Protein AF-A0ABD0N3U8-F1 (afdb_monomer_lite)

Foldseek 3Di:
DCLQVQCLDPDPVSVVVVLVVLLPDALAPPDPVVLVVVLCVVDPHDPDPSSNVSSVVSSVVSNCVRYVD

Sequence (69 aa):
IQVGEFLGDNDRINKEVMYAYVDQMDFQGKDFVPALRMFLEGFRLPGEAQKIDRLMEKFAARYLECNQG

Organism: Cirrhinus mrigala (NCBI:txid683832)

InterPro domains:
  IPR000904 Sec7 domain [PF01369] (2-68)
  IPR000904 Sec7 domain [PS50190] (3-69)
  IPR023394 Sec7, C-terminal domain superfamily [G3DSA:1.10.1000.11] (27-69)
  IPR035999 Sec7 domain superfamily [SSF48425] (2-69)

Structure (mmCIF, N/CA/C/O backbone):
data_AF-A0ABD0N3U8-F1
#
_entry.id   AF-A0ABD0N3U8-F1
#
loop_
_atom_site.group_PDB
_atom_site.id
_atom_site.type_symbol
_atom_site.label_atom_id
_atom_site.label_alt_id
_atom_site.label_comp_id
_atom_site.label_asym_id
_atom_site.label_entity_id
_atom_site.label_seq_id
_atom_site.pdbx_PDB_ins_code
_atom_site.Cartn_x
_atom_site.Cartn_y
_atom_site.Cartn_z
_atom_site.occupancy
_atom_site.B_iso_or_equiv
_atom_site.auth_seq_id
_atom_site.auth_comp_id
_atom_site.auth_asym_id
_atom_site.auth_atom_id
_atom_site.pdbx_PDB_model_num
ATOM 1 N N . ILE A 1 1 ? 14.431 -7.884 -3.947 1.00 54.28 1 ILE A N 1
ATOM 2 C CA . ILE A 1 1 ? 14.627 -6.480 -4.402 1.00 54.28 1 ILE A CA 1
ATOM 3 C C . ILE A 1 1 ? 13.568 -6.079 -5.442 1.00 54.28 1 ILE A C 1
ATOM 5 O O . ILE A 1 1 ? 13.075 -4.971 -5.362 1.00 54.28 1 ILE A O 1
ATOM 9 N N . GLN A 1 2 ? 13.129 -6.976 -6.338 1.00 77.75 2 GLN A N 1
ATOM 10 C CA . GLN A 1 2 ? 12.178 -6.644 -7.418 1.00 77.75 2 GLN A CA 1
ATOM 11 C C . GLN A 1 2 ? 10.691 -6.496 -7.034 1.00 77.75 2 GLN A C 1
ATOM 13 O O . GLN A 1 2 ? 9.947 -5.913 -7.808 1.00 77.75 2 GLN A O 1
ATOM 18 N N . VAL A 1 3 ? 10.240 -6.989 -5.872 1.00 84.56 3 VAL A N 1
ATOM 19 C CA . VAL A 1 3 ? 8.798 -6.988 -5.534 1.00 84.56 3 VAL A CA 1
ATOM 20 C C . VAL A 1 3 ? 8.245 -5.569 -5.372 1.00 84.56 3 VAL A C 1
ATOM 22 O O . VAL A 1 3 ? 7.218 -5.257 -5.955 1.00 84.56 3 VAL A O 1
ATOM 25 N N . GLY A 1 4 ? 8.935 -4.687 -4.643 1.00 85.12 4 GLY A N 1
ATOM 26 C CA . GLY A 1 4 ? 8.468 -3.307 -4.450 1.00 85.12 4 GLY A CA 1
ATOM 27 C C . GLY A 1 4 ? 8.490 -2.474 -5.732 1.00 85.12 4 GLY A C 1
ATOM 28 O O . GLY A 1 4 ? 7.578 -1.691 -5.968 1.00 85.12 4 GLY A O 1
ATOM 29 N N . GLU A 1 5 ? 9.488 -2.697 -6.590 1.00 88.31 5 GLU A N 1
ATOM 30 C CA . GLU A 1 5 ? 9.551 -2.079 -7.920 1.00 88.31 5 GLU A CA 1
ATOM 31 C C . GLU A 1 5 ? 8.405 -2.559 -8.814 1.00 88.31 5 GLU A C 1
ATOM 33 O O . GLU A 1 5 ? 7.741 -1.743 -9.445 1.00 88.31 5 GLU A O 1
ATOM 38 N N . PHE A 1 6 ? 8.118 -3.865 -8.805 1.00 89.00 6 PHE A N 1
ATOM 39 C CA . PHE A 1 6 ? 7.012 -4.442 -9.561 1.00 89.00 6 PHE A CA 1
ATOM 40 C C . PHE A 1 6 ? 5.659 -3.923 -9.063 1.00 89.00 6 PHE A C 1
ATOM 42 O O . PHE A 1 6 ? 4.855 -3.479 -9.870 1.00 89.00 6 PHE A O 1
ATOM 49 N N . LEU A 1 7 ? 5.401 -3.930 -7.753 1.00 89.19 7 LEU A N 1
ATOM 50 C CA . LEU A 1 7 ? 4.130 -3.455 -7.191 1.00 89.19 7 LEU A CA 1
ATOM 51 C C . LEU A 1 7 ? 3.937 -1.938 -7.364 1.00 89.19 7 LEU A C 1
ATOM 53 O O . LEU A 1 7 ? 2.805 -1.467 -7.435 1.00 89.19 7 LEU A O 1
ATOM 57 N N . GLY A 1 8 ? 5.029 -1.173 -7.420 1.00 87.56 8 GLY A N 1
ATOM 58 C CA . GLY A 1 8 ? 4.999 0.274 -7.621 1.00 87.56 8 GLY A CA 1
ATOM 59 C C . GLY A 1 8 ? 4.813 0.712 -9.077 1.00 87.56 8 GLY A C 1
ATOM 60 O O . GLY A 1 8 ? 4.487 1.878 -9.321 1.00 87.56 8 GLY A O 1
ATOM 61 N N . ASP A 1 9 ? 5.016 -0.186 -10.043 1.00 89.75 9 ASP A N 1
ATOM 62 C CA . ASP A 1 9 ? 4.985 0.146 -11.468 1.00 89.75 9 ASP A CA 1
ATOM 63 C C . ASP A 1 9 ? 3.607 0.662 -11.933 1.00 89.75 9 ASP A C 1
ATOM 65 O O . ASP A 1 9 ? 2.563 0.428 -11.318 1.00 89.75 9 ASP A O 1
ATOM 69 N N . ASN A 1 10 ? 3.598 1.435 -13.016 1.00 86.69 10 ASN A N 1
ATOM 70 C CA . ASN A 1 10 ? 2.395 2.056 -13.561 1.00 86.69 10 ASN A CA 1
ATOM 71 C C . ASN A 1 10 ? 1.617 1.140 -14.521 1.00 86.69 10 ASN A C 1
ATOM 73 O O . ASN A 1 10 ? 0.484 1.463 -14.896 1.00 86.69 10 ASN A O 1
ATOM 77 N N . ASP A 1 11 ? 2.215 0.016 -14.902 1.00 92.62 11 ASP A N 1
ATOM 78 C CA . ASP A 1 11 ? 1.615 -0.981 -15.777 1.00 92.62 11 ASP A CA 1
ATOM 79 C C . ASP A 1 11 ? 0.329 -1.575 -15.187 1.00 92.62 11 ASP A C 1
ATOM 81 O O . ASP A 1 11 ? 0.159 -1.725 -13.974 1.00 92.62 11 ASP A O 1
ATOM 85 N N . ARG A 1 12 ? -0.624 -1.918 -16.063 1.00 90.75 12 ARG A N 1
ATOM 86 C CA . ARG A 1 12 ? -1.961 -2.368 -15.641 1.00 90.75 12 ARG A CA 1
ATOM 87 C C . ARG A 1 12 ? -1.902 -3.638 -14.790 1.00 90.75 12 ARG A C 1
ATOM 89 O O . ARG A 1 12 ? -2.559 -3.705 -13.759 1.00 90.75 12 ARG A O 1
ATOM 96 N N . ILE A 1 13 ? -1.089 -4.609 -15.205 1.00 92.06 13 ILE A N 1
ATOM 97 C CA . ILE A 1 13 ? -0.918 -5.889 -14.501 1.00 92.06 13 ILE A CA 1
ATOM 98 C C . ILE A 1 13 ? -0.301 -5.651 -13.120 1.00 92.06 13 ILE A C 1
ATOM 100 O O . ILE A 1 13 ? -0.775 -6.187 -12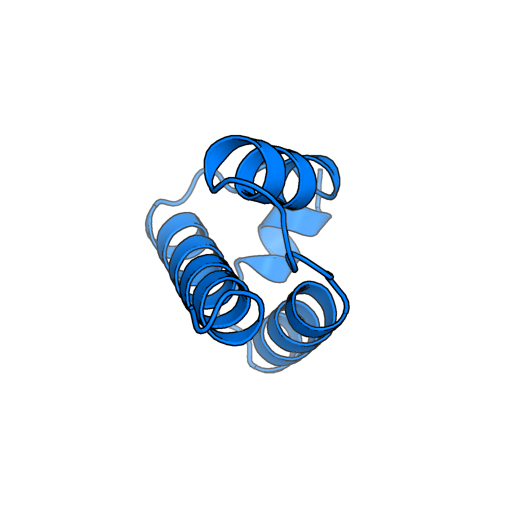.125 1.00 92.06 13 ILE A O 1
ATOM 104 N N . ASN A 1 14 ? 0.724 -4.806 -13.050 1.00 91.50 14 ASN A N 1
ATOM 105 C CA . ASN A 1 14 ? 1.410 -4.443 -11.815 1.00 91.50 14 ASN A CA 1
ATOM 106 C C . ASN A 1 14 ? 0.452 -3.821 -10.799 1.00 91.50 14 ASN A C 1
ATOM 108 O O . ASN A 1 14 ? 0.438 -4.224 -9.637 1.00 91.50 14 ASN A O 1
ATOM 112 N N . LYS A 1 15 ? -0.412 -2.909 -11.261 1.00 90.25 15 LYS A N 1
ATOM 113 C CA . LYS A 1 15 ? -1.483 -2.343 -10.440 1.00 90.25 15 LYS A CA 1
ATOM 114 C C . LYS A 1 15 ? -2.473 -3.406 -9.988 1.00 90.25 15 LYS A C 1
ATOM 116 O O . LYS A 1 15 ? -2.724 -3.495 -8.798 1.00 90.25 15 LYS A O 1
ATOM 121 N N . GLU A 1 16 ? -3.013 -4.228 -10.884 1.00 92.94 16 GLU A N 1
ATOM 122 C CA . GLU A 1 16 ? -3.968 -5.284 -10.505 1.00 92.94 16 GLU A CA 1
ATOM 123 C C . GLU A 1 16 ? -3.383 -6.226 -9.436 1.00 92.94 16 GLU A C 1
ATOM 125 O O . GLU A 1 16 ? -4.045 -6.523 -8.440 1.00 92.94 16 GLU A O 1
ATOM 130 N N . VAL A 1 17 ? -2.114 -6.619 -9.583 1.00 92.75 17 VAL A N 1
ATOM 131 C CA . VAL A 1 17 ? -1.399 -7.438 -8.593 1.00 92.75 17 VAL A CA 1
ATOM 132 C C . VAL A 1 17 ? -1.195 -6.683 -7.282 1.00 92.75 17 VAL A C 1
ATOM 134 O O . VAL A 1 17 ? -1.415 -7.255 -6.219 1.00 92.75 17 VAL A O 1
ATOM 137 N N . MET A 1 18 ? -0.811 -5.406 -7.329 1.00 92.31 18 MET A N 1
ATOM 138 C CA . MET A 1 18 ? -0.650 -4.573 -6.135 1.00 92.31 18 MET A CA 1
ATOM 139 C C . MET A 1 18 ? -1.960 -4.405 -5.371 1.00 92.31 18 MET A C 1
ATOM 141 O O . MET A 1 18 ? -1.971 -4.536 -4.148 1.00 92.31 18 MET A O 1
ATOM 145 N N . TYR A 1 19 ? -3.072 -4.216 -6.078 1.00 91.06 19 TYR A N 1
ATOM 146 C CA . TYR A 1 19 ? -4.387 -4.126 -5.459 1.00 91.06 19 TYR A CA 1
ATOM 147 C C . TYR A 1 19 ? -4.760 -5.450 -4.792 1.00 91.06 19 TYR A C 1
ATOM 149 O O . TYR A 1 19 ? -5.045 -5.458 -3.599 1.00 91.06 19 TYR A O 1
ATOM 157 N N . ALA A 1 20 ? -4.653 -6.567 -5.517 1.00 91.94 20 ALA A N 1
ATOM 158 C CA . ALA A 1 20 ? -4.937 -7.893 -4.973 1.00 91.94 20 ALA A CA 1
ATOM 159 C C . ALA A 1 20 ? -4.029 -8.260 -3.786 1.00 91.94 20 ALA A C 1
ATOM 161 O O . ALA A 1 20 ? -4.472 -8.933 -2.859 1.00 91.94 20 ALA A O 1
ATOM 162 N N . TYR A 1 21 ? -2.769 -7.819 -3.801 1.00 91.25 21 TYR A N 1
ATOM 163 C CA . TYR A 1 21 ? -1.818 -8.032 -2.713 1.00 91.25 21 TYR A CA 1
ATOM 164 C C . TYR A 1 21 ? -2.226 -7.273 -1.446 1.00 91.25 21 TYR A C 1
ATOM 166 O O . TYR A 1 21 ? -2.253 -7.853 -0.363 1.00 91.25 21 TYR A O 1
ATOM 174 N N . VAL A 1 22 ? -2.581 -5.990 -1.577 1.00 90.88 22 VAL A N 1
ATOM 175 C CA . VAL A 1 22 ? -3.023 -5.170 -0.440 1.00 90.88 22 VAL A CA 1
ATOM 176 C C . VAL A 1 22 ? -4.390 -5.617 0.076 1.00 90.88 22 VAL A C 1
ATOM 178 O O . VAL A 1 22 ? 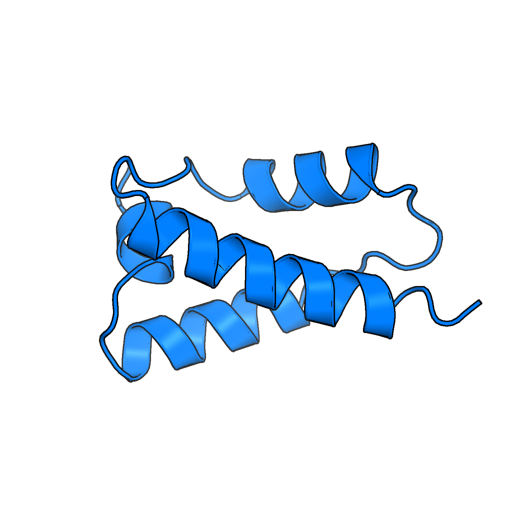-4.598 -5.654 1.284 1.00 90.88 22 VAL A O 1
ATOM 181 N N . ASP A 1 23 ? -5.305 -6.021 -0.805 1.00 90.56 23 ASP A N 1
ATOM 182 C CA . ASP A 1 23 ? -6.649 -6.473 -0.422 1.00 90.56 23 ASP A CA 1
ATOM 183 C C . ASP A 1 23 ? -6.628 -7.779 0.388 1.00 90.56 23 ASP A C 1
ATOM 185 O O . ASP A 1 23 ? -7.523 -8.026 1.196 1.00 90.56 23 ASP A O 1
ATOM 189 N N . GLN A 1 24 ? -5.583 -8.597 0.233 1.00 90.00 24 GLN A N 1
ATOM 190 C CA . GLN A 1 24 ? -5.363 -9.788 1.059 1.00 90.00 24 GLN A CA 1
ATOM 191 C C . GLN A 1 24 ? -4.818 -9.470 2.457 1.00 90.00 24 GLN A C 1
ATOM 193 O O . GLN A 1 24 ? -4.811 -10.350 3.319 1.00 90.00 24 GLN A O 1
ATOM 198 N N . MET A 1 25 ? -4.359 -8.241 2.708 1.00 89.69 25 MET A N 1
ATOM 199 C CA . MET A 1 25 ? -3.901 -7.839 4.031 1.00 89.69 25 MET A CA 1
ATOM 200 C C . MET A 1 25 ? -5.085 -7.491 4.933 1.00 89.69 25 MET A C 1
ATOM 202 O O . MET A 1 25 ? -6.017 -6.780 4.539 1.00 89.69 25 MET A O 1
ATOM 206 N N . ASP A 1 26 ? -5.015 -7.998 6.162 1.00 89.62 26 ASP A N 1
ATOM 207 C CA . ASP A 1 26 ? -5.971 -7.707 7.221 1.00 89.62 26 ASP A CA 1
ATOM 208 C C . ASP A 1 26 ? -5.362 -6.723 8.228 1.00 89.62 26 ASP A C 1
ATOM 210 O O . ASP A 1 26 ? -4.457 -7.051 9.007 1.00 89.62 26 ASP A O 1
ATOM 214 N N . PHE A 1 27 ? -5.864 -5.489 8.183 1.00 90.69 27 PHE A N 1
ATOM 215 C CA . PHE A 1 27 ? -5.477 -4.421 9.099 1.00 90.69 27 PHE A CA 1
ATOM 216 C C . PHE A 1 27 ? -6.486 -4.210 10.230 1.00 90.69 27 PHE A C 1
ATOM 218 O O . PHE A 1 27 ? -6.324 -3.259 10.994 1.00 90.69 27 PHE A O 1
ATOM 225 N N . GLN A 1 28 ? -7.513 -5.055 10.348 1.00 90.44 28 GLN A N 1
ATOM 226 C CA . GLN A 1 28 ? -8.574 -4.876 11.331 1.00 90.44 28 GLN A CA 1
ATOM 227 C C . GLN A 1 28 ? -8.012 -4.912 12.759 1.00 90.44 28 GLN A C 1
ATOM 229 O O . GLN A 1 28 ? -7.269 -5.820 13.142 1.00 90.44 28 GLN A O 1
ATOM 234 N N . GLY A 1 29 ? -8.361 -3.898 13.555 1.00 86.25 29 GLY A N 1
ATOM 235 C CA . GLY A 1 29 ? -7.94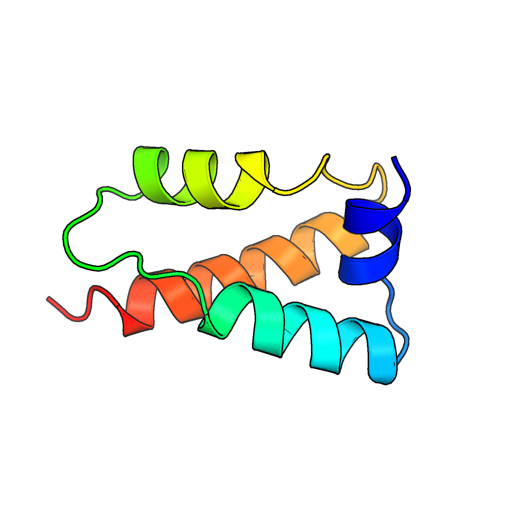5 -3.794 14.956 1.00 86.25 29 GLY A CA 1
ATOM 236 C C . GLY A 1 29 ? -6.444 -3.552 15.147 1.00 86.25 29 GLY A C 1
ATOM 237 O O . GLY A 1 29 ? -5.939 -3.716 16.259 1.00 86.25 29 GLY A O 1
ATOM 238 N N . LYS A 1 30 ? -5.715 -3.192 14.082 1.00 89.56 30 LYS A N 1
ATOM 239 C CA . LYS A 1 30 ? -4.314 -2.767 14.160 1.00 89.56 30 LYS A CA 1
ATOM 240 C C . LYS A 1 30 ? -4.242 -1.251 14.138 1.00 89.56 30 LYS A C 1
ATOM 242 O O . LYS A 1 30 ? -4.842 -0.616 13.279 1.00 89.56 30 LYS A O 1
ATOM 247 N N . ASP A 1 31 ? -3.415 -0.690 15.013 1.00 90.69 31 ASP A N 1
ATOM 248 C CA . ASP A 1 31 ? -3.049 0.719 14.917 1.00 90.69 31 ASP A CA 1
ATOM 249 C C . ASP A 1 31 ? -2.293 1.000 13.608 1.00 90.69 31 ASP A C 1
ATOM 251 O O . ASP A 1 31 ? -1.623 0.130 13.036 1.00 90.69 31 ASP A O 1
ATOM 255 N N . PHE A 1 32 ? -2.340 2.258 13.173 1.00 89.38 32 PHE A N 1
ATOM 256 C CA . PHE A 1 32 ? -1.777 2.706 11.900 1.00 89.38 32 PHE A CA 1
ATOM 257 C C . PHE A 1 32 ? -0.301 2.322 11.715 1.00 89.38 32 PHE A C 1
ATOM 259 O O . PHE A 1 32 ? 0.090 1.801 10.672 1.00 89.38 32 PHE A O 1
ATOM 266 N N . VAL A 1 33 ? 0.535 2.540 12.736 1.00 92.00 33 VAL A N 1
ATOM 267 C CA . VAL A 1 33 ? 1.980 2.264 12.652 1.00 92.00 33 VAL A CA 1
ATOM 268 C C . VAL A 1 33 ? 2.275 0.758 12.542 1.00 92.00 33 VAL A C 1
ATOM 270 O O . VAL A 1 33 ? 3.048 0.381 11.659 1.00 92.00 33 VAL A O 1
ATOM 273 N N . PRO A 1 34 ? 1.692 -0.126 13.376 1.00 92.25 34 PRO A N 1
ATOM 274 C CA . PRO A 1 34 ? 1.766 -1.574 13.174 1.00 92.25 34 PRO A CA 1
ATOM 275 C C . PRO A 1 34 ? 1.280 -2.047 11.798 1.00 92.25 34 PRO A C 1
ATOM 277 O O . PRO A 1 34 ? 1.953 -2.872 11.180 1.00 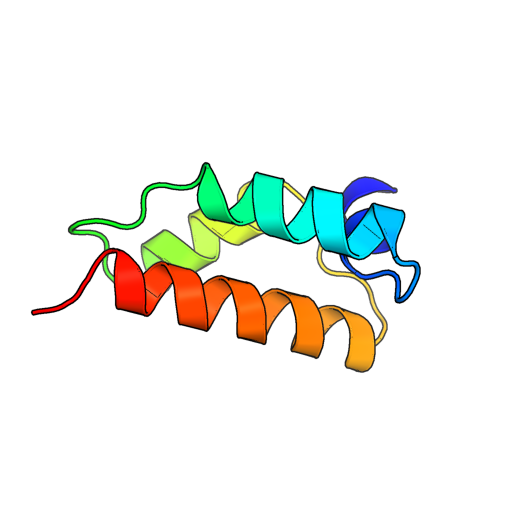92.25 34 PRO A O 1
ATOM 280 N N . ALA A 1 35 ? 0.158 -1.520 11.296 1.00 92.12 35 ALA A N 1
ATOM 281 C CA . ALA A 1 35 ? -0.358 -1.865 9.970 1.00 92.12 3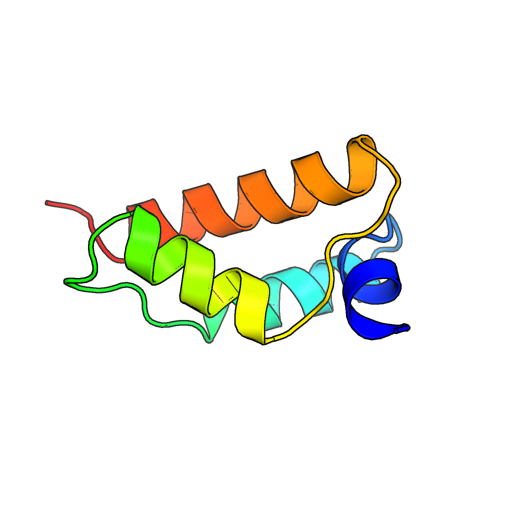5 ALA A CA 1
ATOM 282 C C . ALA A 1 35 ? 0.619 -1.458 8.855 1.00 92.12 35 ALA A C 1
ATOM 284 O O . ALA A 1 35 ? 0.911 -2.252 7.961 1.00 92.12 35 ALA A O 1
ATOM 285 N N . LEU A 1 36 ? 1.198 -0.257 8.952 1.00 92.00 36 LEU A N 1
ATOM 286 C CA . LEU A 1 36 ? 2.199 0.225 8.005 1.00 92.00 36 LEU A CA 1
ATOM 287 C C . LEU A 1 36 ? 3.474 -0.626 8.044 1.00 92.00 36 LEU A C 1
ATOM 289 O O . LEU A 1 36 ? 4.031 -0.950 7.000 1.00 92.00 36 LEU A O 1
ATOM 293 N N . ARG A 1 37 ? 3.936 -1.029 9.234 1.00 91.62 37 ARG A N 1
ATOM 294 C CA . ARG A 1 37 ? 5.088 -1.937 9.357 1.00 91.62 37 ARG A CA 1
ATOM 295 C C . ARG A 1 37 ? 4.816 -3.274 8.678 1.00 91.62 37 ARG A C 1
ATOM 297 O O . ARG A 1 37 ? 5.641 -3.701 7.882 1.00 91.62 37 ARG A O 1
ATOM 304 N N . MET A 1 38 ? 3.650 -3.871 8.921 1.00 91.19 38 MET A N 1
ATOM 305 C CA . MET A 1 38 ? 3.232 -5.119 8.274 1.00 91.19 38 MET A CA 1
ATOM 306 C C . MET A 1 38 ? 3.169 -4.984 6.746 1.00 91.19 38 MET A C 1
ATOM 308 O O . MET A 1 38 ? 3.641 -5.860 6.026 1.00 91.19 38 MET A O 1
ATOM 312 N N . PHE A 1 39 ? 2.639 -3.869 6.241 1.00 90.88 39 PHE A N 1
ATOM 313 C CA . PHE A 1 39 ? 2.610 -3.596 4.805 1.00 90.88 39 PHE A CA 1
ATOM 314 C C . PHE A 1 39 ? 4.023 -3.551 4.198 1.00 90.88 39 PHE A C 1
ATOM 316 O O . PHE A 1 39 ? 4.279 -4.156 3.156 1.00 90.88 39 PHE A O 1
ATOM 323 N N . LEU A 1 40 ? 4.959 -2.893 4.888 1.00 90.00 40 LEU A N 1
ATOM 324 C CA . LEU A 1 40 ? 6.350 -2.727 4.459 1.00 90.00 40 LEU A CA 1
ATOM 325 C C . LEU A 1 40 ? 7.250 -3.946 4.737 1.00 90.00 40 LEU A C 1
ATOM 327 O O . LEU A 1 40 ? 8.372 -3.999 4.241 1.00 90.00 40 LEU A O 1
ATOM 331 N N . GLU A 1 41 ? 6.802 -4.934 5.512 1.00 88.19 41 GLU A N 1
ATOM 332 C CA . GLU A 1 41 ? 7.559 -6.175 5.738 1.00 88.19 41 GLU A CA 1
ATOM 333 C C . GLU A 1 41 ? 7.607 -7.056 4.483 1.00 88.19 41 GLU A C 1
ATOM 335 O O . GLU A 1 41 ? 8.599 -7.749 4.246 1.00 88.19 41 GLU A O 1
ATOM 340 N N . GLY A 1 42 ? 6.569 -6.997 3.645 1.00 81.62 42 GLY A N 1
ATOM 341 C CA . GLY A 1 42 ? 6.467 -7.821 2.441 1.00 81.62 42 GLY A CA 1
ATOM 342 C C . GLY A 1 42 ? 7.373 -7.386 1.286 1.00 81.62 42 GLY A C 1
ATOM 343 O O . GLY A 1 42 ? 7.672 -8.184 0.396 1.00 81.62 42 GLY A O 1
ATOM 344 N N . PHE A 1 43 ? 7.832 -6.131 1.271 1.00 86.81 43 PHE A N 1
ATOM 345 C CA . PHE A 1 43 ? 8.687 -5.611 0.207 1.00 86.81 43 PHE A CA 1
ATOM 346 C C . PHE A 1 43 ? 9.461 -4.357 0.636 1.00 86.81 43 PHE A C 1
ATOM 348 O O . PHE A 1 43 ? 9.078 -3.616 1.529 1.00 86.81 43 PHE A O 1
ATOM 355 N N . ARG A 1 44 ? 10.569 -4.075 -0.055 1.00 86.75 44 ARG A N 1
ATOM 356 C CA . ARG A 1 44 ? 11.304 -2.809 0.098 1.00 86.75 44 ARG A CA 1
ATOM 357 C C . ARG A 1 44 ? 10.626 -1.726 -0.734 1.00 86.75 44 ARG A C 1
ATOM 359 O O . ARG A 1 44 ? 10.365 -1.975 -1.907 1.00 86.75 44 ARG A O 1
ATOM 366 N N . LEU A 1 45 ? 10.402 -0.545 -0.155 1.00 85.94 45 LEU A N 1
ATOM 367 C CA . LEU A 1 45 ? 9.863 0.594 -0.900 1.00 85.94 45 LEU A CA 1
ATOM 368 C C . LEU A 1 45 ? 10.747 0.929 -2.112 1.00 85.94 45 LEU A C 1
ATOM 370 O O . LEU A 1 45 ? 11.976 0.944 -1.972 1.00 85.94 45 LEU A O 1
ATOM 374 N N . PRO A 1 46 ? 10.130 1.204 -3.270 1.00 87.44 46 PRO A N 1
ATOM 375 C CA . PRO A 1 46 ? 10.841 1.706 -4.433 1.00 87.44 46 PRO A CA 1
ATOM 376 C C . PRO A 1 46 ? 11.428 3.093 -4.151 1.00 87.44 46 PRO A C 1
ATOM 378 O O . PRO A 1 46 ? 10.920 3.834 -3.311 1.00 87.44 46 PRO A O 1
ATOM 381 N N . GLY A 1 47 ? 12.507 3.452 -4.848 1.00 86.00 47 GLY A N 1
ATOM 382 C CA . GLY A 1 47 ? 13.181 4.747 -4.651 1.00 86.00 47 GLY A CA 1
ATOM 383 C C . GLY A 1 47 ? 12.448 5.938 -5.281 1.00 86.00 47 GLY A C 1
ATOM 384 O O . GLY A 1 47 ? 12.706 7.089 -4.934 1.00 86.00 47 GLY A O 1
ATOM 385 N N . GLU A 1 48 ? 11.536 5.674 -6.214 1.00 90.88 48 GLU A N 1
ATOM 386 C CA . GLU A 1 48 ? 10.794 6.698 -6.947 1.00 90.88 48 GLU A CA 1
ATOM 387 C C . GLU A 1 48 ? 9.569 7.168 -6.157 1.00 90.88 48 GLU A C 1
ATOM 389 O O . GLU A 1 48 ? 8.675 6.380 -5.843 1.00 90.88 48 GLU A O 1
ATOM 394 N N . ALA A 1 49 ? 9.480 8.477 -5.906 1.00 90.12 49 ALA A N 1
ATOM 395 C CA . ALA A 1 49 ? 8.394 9.070 -5.124 1.00 90.12 49 ALA A CA 1
ATOM 396 C C . ALA A 1 49 ? 6.994 8.714 -5.661 1.00 90.12 49 ALA A C 1
ATOM 398 O O . ALA A 1 49 ? 6.105 8.405 -4.879 1.00 90.12 49 ALA A O 1
ATOM 399 N N . GLN A 1 50 ? 6.815 8.673 -6.986 1.00 89.00 50 GLN A N 1
ATOM 400 C CA . GLN A 1 50 ? 5.534 8.319 -7.614 1.00 89.00 50 GLN A CA 1
ATOM 401 C C . GLN A 1 50 ? 5.095 6.879 -7.317 1.00 89.00 50 GLN A C 1
ATOM 403 O O . GLN A 1 50 ? 3.904 6.605 -7.184 1.00 89.00 50 GLN A O 1
ATOM 408 N N . LYS A 1 51 ? 6.049 5.946 -7.225 1.00 88.81 51 LYS A N 1
ATOM 409 C CA . LYS A 1 51 ? 5.763 4.547 -6.894 1.00 88.81 51 LYS A CA 1
ATOM 410 C C . LYS A 1 51 ? 5.385 4.407 -5.420 1.00 88.81 51 LYS A C 1
ATOM 412 O O . LYS A 1 51 ? 4.456 3.673 -5.093 1.00 88.81 51 LYS A O 1
ATOM 417 N N . ILE A 1 52 ? 6.085 5.134 -4.543 1.00 90.75 52 ILE A N 1
ATOM 418 C CA . ILE A 1 52 ? 5.773 5.190 -3.108 1.00 90.75 52 ILE A CA 1
ATOM 419 C C . ILE A 1 52 ? 4.359 5.735 -2.900 1.00 90.75 52 ILE A C 1
ATOM 421 O O . ILE A 1 52 ? 3.576 5.107 -2.196 1.00 90.75 52 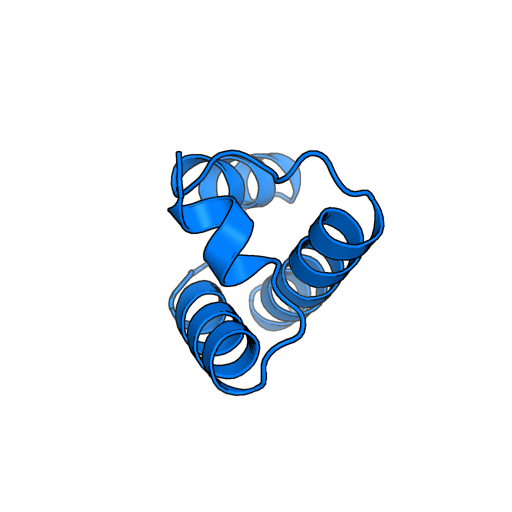ILE A O 1
ATOM 425 N N . ASP A 1 53 ? 4.032 6.858 -3.537 1.00 91.19 53 ASP A N 1
ATOM 426 C CA . ASP A 1 53 ? 2.732 7.525 -3.421 1.00 91.19 53 ASP A CA 1
ATOM 427 C C . ASP A 1 53 ? 1.580 6.564 -3.754 1.00 91.19 53 ASP A C 1
ATOM 429 O O . ASP A 1 53 ? 0.683 6.338 -2.946 1.00 91.19 53 ASP A O 1
ATOM 433 N N . ARG A 1 54 ? 1.702 5.848 -4.876 1.00 90.25 54 ARG A N 1
ATOM 434 C CA . ARG A 1 54 ? 0.709 4.870 -5.342 1.00 90.25 54 ARG A CA 1
ATOM 435 C C . ARG A 1 54 ? 0.513 3.690 -4.374 1.00 90.25 54 ARG A C 1
ATOM 437 O O . ARG A 1 54 ? -0.608 3.217 -4.188 1.00 90.25 54 ARG A O 1
ATOM 444 N N . LEU A 1 55 ? 1.592 3.212 -3.750 1.00 91.31 55 LEU A N 1
ATOM 445 C CA . LEU A 1 55 ? 1.536 2.160 -2.727 1.00 91.31 55 LEU A CA 1
ATOM 446 C C . LEU A 1 55 ? 0.889 2.670 -1.432 1.00 91.31 55 LEU A C 1
ATOM 448 O O . LEU A 1 55 ? 0.096 1.956 -0.818 1.00 91.31 55 LEU A O 1
ATOM 452 N N . MET A 1 56 ? 1.215 3.900 -1.026 1.00 91.94 56 MET A N 1
ATOM 453 C CA . MET A 1 56 ? 0.654 4.537 0.167 1.00 91.94 56 MET A CA 1
ATOM 454 C C . MET A 1 56 ? -0.841 4.824 0.013 1.00 91.94 56 MET A C 1
ATOM 456 O O . MET A 1 56 ? -1.590 4.569 0.953 1.00 91.94 56 MET A O 1
ATOM 460 N N . GLU A 1 57 ? -1.296 5.276 -1.159 1.00 92.94 57 GLU A N 1
ATOM 461 C CA . GLU A 1 57 ? -2.721 5.483 -1.448 1.00 92.94 57 GLU A CA 1
ATOM 462 C C . GLU A 1 57 ? -3.525 4.189 -1.279 1.00 92.94 57 GLU A C 1
ATOM 464 O O . GLU A 1 57 ? -4.545 4.171 -0.583 1.00 92.94 57 GLU A O 1
ATOM 469 N N . LYS A 1 58 ? -3.053 3.079 -1.865 1.00 92.00 58 LYS A N 1
ATOM 470 C CA . LYS A 1 58 ? -3.758 1.795 -1.756 1.00 92.00 58 LYS A CA 1
ATOM 471 C C . LYS A 1 58 ? -3.723 1.240 -0.330 1.00 92.00 58 LYS A C 1
ATOM 473 O O . LYS A 1 58 ? -4.739 0.725 0.138 1.00 92.00 58 LYS A O 1
ATOM 478 N N . PHE A 1 59 ? -2.598 1.380 0.377 1.00 92.81 59 PHE A N 1
ATOM 479 C CA . PHE A 1 59 ? -2.507 1.039 1.799 1.00 92.81 59 PHE A CA 1
ATOM 480 C C . PHE A 1 59 ? -3.513 1.838 2.636 1.00 92.81 59 PHE A C 1
ATOM 482 O O . PHE A 1 59 ? -4.244 1.249 3.428 1.00 92.81 59 PHE A O 1
ATOM 489 N N . ALA A 1 60 ? -3.591 3.157 2.438 1.00 92.44 60 ALA A N 1
ATOM 490 C CA . ALA A 1 60 ? -4.506 4.022 3.176 1.00 92.44 60 ALA A CA 1
ATOM 491 C C . ALA A 1 60 ? -5.971 3.643 2.922 1.00 92.44 60 ALA A C 1
ATOM 493 O O . ALA A 1 60 ? -6.734 3.506 3.877 1.00 92.44 60 ALA A O 1
ATOM 494 N N . ALA A 1 61 ? -6.345 3.402 1.661 1.00 92.44 61 ALA A N 1
ATOM 495 C CA . ALA A 1 61 ? -7.686 2.941 1.306 1.00 92.44 61 ALA A CA 1
ATOM 496 C C . ALA A 1 61 ? -8.043 1.638 2.038 1.00 92.44 61 ALA A C 1
ATOM 498 O O . ALA A 1 61 ? -9.076 1.561 2.701 1.00 92.44 61 ALA A O 1
ATOM 499 N N . ARG A 1 62 ? -7.146 0.644 2.008 1.00 92.94 62 ARG A N 1
ATOM 500 C CA . ARG A 1 62 ? -7.371 -0.645 2.670 1.00 92.94 62 ARG A CA 1
ATOM 501 C C . ARG A 1 62 ? -7.404 -0.538 4.194 1.00 92.94 62 ARG A C 1
ATOM 503 O O . ARG A 1 62 ? -8.224 -1.181 4.840 1.00 92.94 62 ARG A O 1
ATOM 510 N N . TYR A 1 63 ? -6.524 0.269 4.782 1.00 92.38 63 TYR A N 1
ATOM 511 C CA . TYR A 1 63 ? -6.497 0.492 6.226 1.00 92.38 63 TYR A CA 1
ATOM 512 C C . TYR A 1 63 ? -7.811 1.105 6.722 1.00 92.38 63 TYR A C 1
ATOM 514 O O . TYR A 1 63 ? -8.343 0.651 7.735 1.00 92.38 63 TYR A O 1
ATOM 522 N N . LEU A 1 64 ? -8.347 2.092 5.993 1.00 90.88 64 LEU A N 1
ATOM 523 C CA . LEU A 1 64 ? -9.640 2.709 6.292 1.00 90.88 64 LEU A CA 1
ATOM 524 C C . LEU A 1 64 ? -10.804 1.730 6.101 1.00 90.88 64 LEU A C 1
ATOM 526 O O . LEU A 1 64 ? -11.712 1.718 6.923 1.00 90.88 64 LEU A O 1
ATOM 530 N N . GLU A 1 65 ? -10.776 0.883 5.067 1.00 90.56 65 GLU A N 1
ATOM 531 C CA . GLU A 1 65 ? -11.775 -0.180 4.870 1.00 90.56 65 GLU A CA 1
ATOM 532 C C . GLU A 1 65 ? -11.804 -1.188 6.027 1.00 90.56 65 GLU A C 1
ATOM 534 O O . GLU A 1 65 ? -12.880 -1.557 6.492 1.00 90.56 65 GLU A O 1
ATOM 539 N N . CYS A 1 66 ? -10.638 -1.621 6.513 1.00 89.06 66 CYS A N 1
ATOM 540 C CA . CYS A 1 66 ? -10.529 -2.565 7.629 1.00 89.06 66 CYS A CA 1
ATOM 541 C C . CYS A 1 66 ? -10.857 -1.949 8.998 1.00 89.06 66 CYS A C 1
ATOM 543 O O . CYS A 1 66 ? -11.187 -2.682 9.928 1.00 89.06 66 CYS A O 1
ATOM 545 N N . ASN A 1 67 ? -10.734 -0.627 9.143 1.00 87.00 67 ASN A N 1
ATOM 546 C CA . ASN A 1 67 ? -10.891 0.084 10.414 1.00 87.00 67 ASN A CA 1
ATOM 547 C C . ASN A 1 67 ? -11.957 1.185 10.319 1.00 87.00 67 ASN A C 1
ATOM 549 O O . ASN A 1 67 ? -11.742 2.304 10.781 1.00 87.00 67 ASN A O 1
ATOM 553 N N . GLN A 1 68 ? -13.110 0.862 9.722 1.00 75.31 68 GLN A N 1
ATOM 554 C CA . GLN A 1 68 ? -14.305 1.710 9.769 1.00 75.31 68 GLN A CA 1
ATOM 555 C C . GLN A 1 68 ? -14.877 1.702 11.196 1.00 75.31 68 GLN A C 1
ATOM 557 O O . GLN A 1 68 ? -15.765 0.912 11.517 1.00 75.31 68 GLN A O 1
ATOM 562 N N . GLY A 1 69 ? -14.305 2.534 12.066 1.00 58.84 69 GLY A N 1
ATOM 563 C CA . GLY A 1 69 ? -14.727 2.764 13.448 1.00 58.84 69 GLY A CA 1
ATOM 564 C C . GLY A 1 69 ? -14.878 4.246 13.728 1.00 58.84 69 GLY A C 1
ATOM 565 O O . GLY A 1 69 ? -13.921 4.989 13.418 1.00 58.84 69 GLY A O 1
#

pLDDT: mean 88.67, std 6.42, range [54.28, 92.94]

Radius of gyration: 11.6 Å; chains: 1; bounding box: 29×19×31 Å

Secondary structure (DSSP, 8-state):
-HHHHHHH--SHHHHHHHHHHHHT---TT--HHHHHHHHHHSSPPPSSHHHHHHHHHHHHHHHHHHT--